Protein AF-A0A0B5AYN2-F1 (afdb_monomer)

Organism: NCBI:txid1508404

pLDDT: mean 94.22, std 5.53, range [55.28, 98.44]

Mean predicted aligned error: 3.11 Å

Radius of gyration: 12.75 Å; Cα contacts (8 Å, |Δi|>4): 130; chains: 1; bounding box: 36×20×32 Å

Secondary structure (DSSP, 8-state):
---EEEEEEEESSSHHHHHHHH--HHHHHHHHHHHT-SEEEETTEEEEEEEESS--HHHHHHIIIIIS-TTGGGTEEEEEE---

Nearest PDB structures (foldseek):
  2ia0-assembly1_A  TM=3.501E-01  e=5.592E+00  Pyrococcus furiosus
  3tvi-assembly5_J  TM=3.460E-01  e=4.676E+00  Clostridium acetobutylicum
  2hiy-assembly1_B  TM=3.287E-01  e=9.010E+00  Streptococcus pneumoniae TIGR4
  4fpi-assembly1_E  TM=3.182E-01  e=9.563E+00  Rhodococcus opacus

Solvent-accessible surface area (backbone atoms only — not comparable to full-atom values): 4748 Å² total; 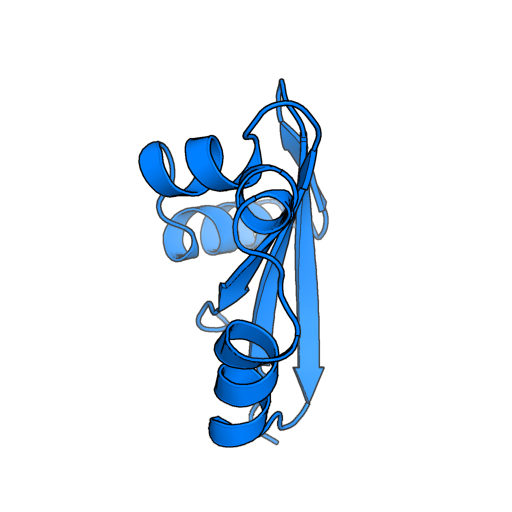per-residue (Å²): 130,64,68,41,35,29,40,40,27,41,43,57,90,36,26,26,46,52,45,65,74,78,47,57,67,55,63,50,50,54,49,34,54,75,74,72,42,58,62,47,83,54,97,53,32,38,40,32,65,45,79,44,58,79,74,57,69,67,59,53,47,46,43,59,73,76,67,52,51,75,75,58,37,26,17,40,38,72,44,85,40,78,82,130

Foldseek 3Di:
DAKWKKKKKAFPDQRLVVCVVPDDRQVVVVVCVVVVHQKDDDPGTIIGIDMDDDDDPVVVVCCVPPPDDPVVVSRIPMGIYDDD

Sequence (84 aa):
MTKRVFLLVTGEEYSAMTFSQEYNAQAFYESMVADGETERELEDGTVEIKEFGAVDDEFIQFIRDEIMDYDQSKDTDFFEVKPV

Structure (mmCIF, N/CA/C/O backbone):
data_AF-A0A0B5AYN2-F1
#
_entry.id   AF-A0A0B5AYN2-F1
#
loop_
_atom_site.group_PDB
_atom_site.id
_atom_site.type_symbol
_atom_site.label_atom_id
_atom_site.label_alt_id
_atom_site.label_comp_id
_atom_site.label_asym_id
_atom_site.label_entity_id
_atom_site.label_seq_id
_atom_site.pdbx_PDB_ins_code
_atom_site.Cartn_x
_atom_site.Cartn_y
_atom_site.Cartn_z
_atom_site.occupancy
_atom_site.B_iso_or_equiv
_atom_site.auth_seq_id
_atom_site.auth_comp_id
_atom_site.auth_asym_id
_atom_site.auth_atom_id
_atom_site.pdbx_PDB_model_num
ATOM 1 N N . MET A 1 1 ? -19.802 -0.191 4.343 1.00 55.28 1 MET A N 1
ATOM 2 C CA . MET A 1 1 ? -18.958 -0.358 3.143 1.00 55.28 1 MET A CA 1
ATOM 3 C C . MET A 1 1 ? -17.596 -0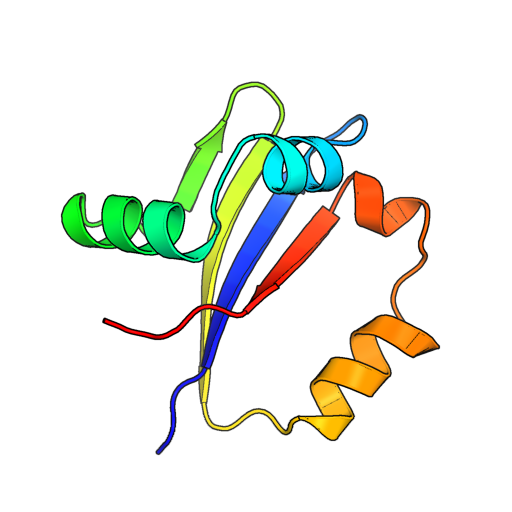.797 3.634 1.00 55.28 1 MET A C 1
ATOM 5 O O . MET A 1 1 ? -17.115 -0.184 4.578 1.00 55.28 1 MET A O 1
ATOM 9 N N . THR A 1 2 ? -17.031 -1.871 3.090 1.00 79.88 2 THR A N 1
ATOM 10 C CA . THR A 1 2 ? -15.702 -2.338 3.505 1.00 79.88 2 THR A CA 1
ATOM 11 C C . THR A 1 2 ? -14.672 -1.382 2.922 1.00 79.88 2 THR A C 1
ATOM 13 O O . THR A 1 2 ? -14.565 -1.263 1.705 1.00 79.88 2 THR A O 1
ATOM 16 N N . LYS A 1 3 ? -14.013 -0.627 3.796 1.00 88.81 3 LYS A N 1
ATOM 17 C CA . LYS A 1 3 ? -12.952 0.315 3.447 1.00 88.81 3 LYS A CA 1
ATOM 18 C C . LYS A 1 3 ? -11.658 -0.467 3.249 1.00 88.81 3 LYS A C 1
ATOM 20 O O . LYS A 1 3 ? -11.398 -1.389 4.022 1.00 88.81 3 LYS A O 1
ATOM 25 N N . ARG A 1 4 ? -10.870 -0.098 2.244 1.00 94.69 4 ARG A N 1
ATOM 26 C CA . ARG A 1 4 ? -9.529 -0.645 2.019 1.00 94.69 4 ARG A CA 1
ATOM 27 C C . ARG A 1 4 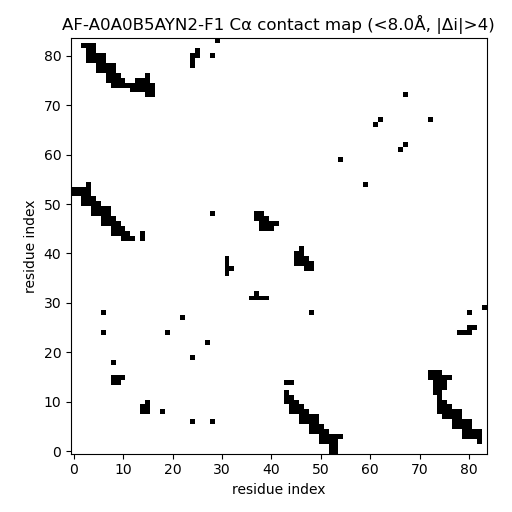? -8.489 0.422 2.300 1.00 94.69 4 ARG A C 1
ATOM 29 O O . ARG A 1 4 ? -8.702 1.585 1.955 1.00 94.69 4 ARG A O 1
ATOM 36 N N . VAL A 1 5 ? -7.392 0.026 2.930 1.00 96.81 5 VAL A N 1
ATOM 37 C CA . VAL A 1 5 ? -6.304 0.931 3.292 1.00 96.81 5 VAL A CA 1
ATOM 38 C C . VAL A 1 5 ? -5.017 0.399 2.693 1.00 96.81 5 VAL A C 1
ATOM 40 O O . VAL A 1 5 ? -4.729 -0.794 2.777 1.00 96.81 5 VAL A O 1
ATOM 43 N N . PHE A 1 6 ? -4.259 1.297 2.083 1.00 97.69 6 PHE A N 1
ATOM 44 C CA . PHE A 1 6 ? -2.958 0.999 1.518 1.00 97.69 6 PHE A CA 1
ATOM 45 C C . PHE A 1 6 ? -1.939 1.998 2.042 1.00 97.69 6 PHE A C 1
ATOM 47 O O . PHE A 1 6 ? -2.252 3.178 2.197 1.00 97.69 6 PHE A O 1
ATOM 54 N N . LEU A 1 7 ? -0.720 1.530 2.271 1.00 98.19 7 LEU A N 1
ATOM 55 C CA . LEU A 1 7 ? 0.446 2.394 2.367 1.00 98.19 7 LEU A CA 1
ATOM 56 C C . LEU A 1 7 ? 1.034 2.539 0.970 1.00 98.19 7 LEU A C 1
ATOM 58 O O . LEU A 1 7 ? 1.450 1.537 0.398 1.00 98.19 7 LEU A O 1
ATOM 62 N N . LEU A 1 8 ? 1.042 3.747 0.416 1.00 98.00 8 LEU A N 1
ATOM 63 C CA . LEU A 1 8 ? 1.791 4.065 -0.795 1.00 98.00 8 LEU A CA 1
ATOM 64 C C . LEU A 1 8 ? 3.188 4.511 -0.376 1.00 98.00 8 LEU A C 1
ATOM 66 O O . LEU A 1 8 ? 3.318 5.495 0.344 1.00 98.00 8 LEU A O 1
ATOM 70 N N . VAL A 1 9 ? 4.209 3.789 -0.818 1.00 97.69 9 VAL A N 1
ATOM 71 C CA . VAL A 1 9 ? 5.609 4.137 -0.590 1.00 97.69 9 VAL A CA 1
ATOM 72 C C . VAL A 1 9 ? 6.166 4.675 -1.894 1.00 97.69 9 VAL A C 1
ATOM 74 O O . VAL A 1 9 ? 6.104 3.985 -2.907 1.00 97.69 9 VAL A O 1
ATOM 77 N N . THR A 1 10 ? 6.696 5.892 -1.874 1.00 96.62 10 THR A N 1
ATOM 78 C CA . THR A 1 10 ? 7.337 6.538 -3.027 1.00 96.62 10 THR A CA 1
ATOM 79 C C . THR A 1 10 ? 8.716 7.034 -2.639 1.00 96.62 10 THR A C 1
ATOM 81 O O . THR A 1 10 ? 8.865 7.640 -1.581 1.00 96.62 10 THR A O 1
ATOM 84 N N . GLY A 1 11 ? 9.704 6.862 -3.505 1.00 92.50 11 GLY A N 1
ATOM 85 C CA . GLY A 1 11 ? 11.042 7.398 -3.294 1.00 92.50 11 GLY A CA 1
ATOM 86 C C . GLY A 1 11 ? 11.947 7.157 -4.498 1.00 92.50 11 GLY A C 1
ATOM 87 O O . GLY A 1 11 ? 11.456 6.913 -5.602 1.00 92.50 11 GLY A O 1
ATOM 88 N N . GLU A 1 12 ? 13.254 7.254 -4.279 1.00 85.69 12 GLU A N 1
ATOM 89 C CA . GLU A 1 12 ? 14.297 7.004 -5.276 1.00 85.69 12 GLU A CA 1
ATOM 90 C C . GLU A 1 12 ? 15.213 5.861 -4.814 1.00 85.69 12 GLU A C 1
ATOM 92 O O . GLU A 1 12 ? 15.418 5.668 -3.622 1.00 85.69 12 GLU A O 1
ATOM 97 N N . GLU A 1 13 ? 15.810 5.123 -5.752 1.00 87.94 13 GLU A N 1
ATOM 98 C CA . GLU A 1 13 ? 16.807 4.081 -5.457 1.00 87.94 13 GLU A CA 1
ATOM 99 C C . GLU A 1 13 ? 16.316 2.984 -4.489 1.00 87.94 13 GLU A C 1
ATOM 101 O O . GLU A 1 13 ? 16.906 2.733 -3.441 1.00 87.94 13 GLU A O 1
ATOM 106 N N . TYR A 1 14 ? 15.307 2.214 -4.898 1.00 91.38 14 TYR A N 1
ATOM 107 C CA . TYR A 1 14 ? 14.811 1.025 -4.194 1.00 91.38 14 TYR A CA 1
ATOM 108 C C . TYR A 1 14 ? 14.033 1.301 -2.892 1.00 91.38 14 TYR A C 1
ATOM 110 O O . TYR A 1 14 ? 13.836 0.373 -2.105 1.00 91.38 14 TYR A O 1
ATOM 118 N N . SER A 1 15 ? 13.535 2.517 -2.653 1.00 93.75 15 SER A N 1
ATOM 119 C CA . SER A 1 15 ? 12.846 2.896 -1.403 1.00 93.75 15 SER A CA 1
ATOM 120 C C . SER A 1 15 ? 11.713 1.957 -0.993 1.00 93.75 15 SER A C 1
ATOM 122 O O . SER A 1 15 ? 11.624 1.562 0.170 1.00 93.75 15 SER A O 1
ATOM 124 N N . ALA A 1 16 ? 10.844 1.566 -1.929 1.00 95.00 16 ALA A N 1
ATOM 125 C CA . ALA A 1 16 ? 9.732 0.664 -1.637 1.00 95.00 16 ALA A CA 1
ATOM 126 C C . ALA A 1 16 ? 10.218 -0.760 -1.322 1.00 95.00 16 ALA A C 1
ATOM 128 O O . ALA A 1 16 ? 9.698 -1.422 -0.417 1.00 95.00 16 ALA A O 1
ATOM 129 N N . MET A 1 17 ? 11.266 -1.217 -2.011 1.00 94.56 17 MET A N 1
ATOM 130 C CA . MET A 1 17 ? 11.911 -2.494 -1.721 1.00 94.56 17 MET A CA 1
ATOM 131 C C . MET A 1 17 ? 12.580 -2.480 -0.340 1.00 94.56 17 MET A C 1
ATOM 133 O O . MET A 1 17 ? 12.359 -3.414 0.433 1.00 94.56 17 MET A O 1
ATOM 137 N N . THR A 1 18 ? 13.332 -1.433 -0.001 1.00 94.50 18 THR A N 1
ATOM 138 C CA . THR A 1 18 ? 13.942 -1.244 1.325 1.00 94.50 18 THR A CA 1
ATOM 139 C C . THR A 1 18 ? 12.869 -1.209 2.407 1.00 94.50 18 THR A C 1
ATOM 141 O O . THR A 1 18 ? 12.946 -1.972 3.371 1.00 94.50 18 THR A O 1
ATOM 144 N N . PHE A 1 19 ? 11.792 -0.444 2.199 1.00 96.12 19 PHE A N 1
ATOM 145 C CA . PHE A 1 19 ? 10.668 -0.398 3.131 1.00 96.12 19 PHE A CA 1
ATOM 146 C C . PHE A 1 19 ? 10.102 -1.795 3.418 1.00 96.12 19 PHE A C 1
ATOM 148 O O . PHE A 1 19 ? 9.913 -2.161 4.577 1.00 96.12 19 PHE A O 1
ATOM 155 N N . SER A 1 20 ? 9.885 -2.603 2.374 1.00 94.88 20 SER A N 1
ATOM 156 C CA . SER A 1 20 ? 9.347 -3.964 2.514 1.00 94.88 20 SER A CA 1
ATOM 157 C C . SER A 1 20 ? 10.272 -4.931 3.269 1.00 94.88 20 SER A C 1
ATOM 159 O O . SER A 1 20 ? 9.802 -5.931 3.814 1.00 94.88 20 SER A O 1
ATOM 161 N N . GLN A 1 21 ? 11.580 -4.653 3.292 1.00 94.56 21 GLN A N 1
ATOM 162 C CA . GLN A 1 21 ? 12.581 -5.468 3.984 1.00 94.56 21 GLN A CA 1
ATOM 163 C C . GLN A 1 21 ? 12.756 -5.057 5.446 1.00 94.56 21 GLN A C 1
ATOM 165 O O . GLN A 1 21 ? 12.988 -5.916 6.298 1.00 94.56 21 GLN A O 1
ATOM 170 N N . GLU A 1 22 ? 12.656 -3.762 5.734 1.00 95.25 22 GLU A N 1
ATOM 171 C CA . GLU A 1 22 ? 12.948 -3.210 7.058 1.00 95.25 22 GLU A CA 1
ATOM 172 C C . GLU A 1 22 ? 11.711 -3.080 7.946 1.00 95.25 22 GLU A C 1
ATOM 174 O O . GLU A 1 22 ? 11.804 -3.224 9.169 1.00 95.25 22 GLU A O 1
ATOM 179 N N . TYR A 1 23 ? 10.540 -2.852 7.349 1.00 95.75 23 TYR A N 1
ATOM 180 C CA . TYR A 1 23 ? 9.317 -2.562 8.083 1.00 95.75 23 TYR A CA 1
ATOM 181 C C . TYR A 1 23 ? 8.234 -3.612 7.865 1.00 95.75 23 TYR A C 1
ATOM 183 O O . TYR A 1 23 ? 8.045 -4.185 6.794 1.00 95.75 23 TYR A O 1
ATOM 191 N N . ASN A 1 24 ? 7.432 -3.813 8.910 1.00 97.62 24 ASN A N 1
ATOM 192 C CA . ASN A 1 24 ? 6.140 -4.463 8.773 1.00 97.62 24 A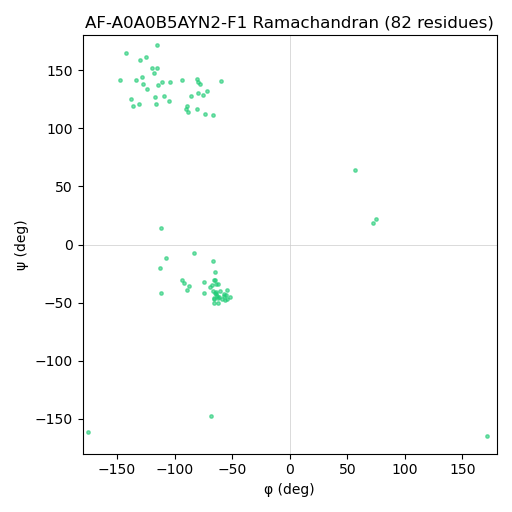SN A CA 1
ATOM 193 C C . ASN A 1 24 ? 5.082 -3.398 8.450 1.00 97.62 24 ASN A C 1
ATOM 195 O O . ASN A 1 24 ? 4.776 -2.568 9.305 1.00 97.62 24 ASN A O 1
ATOM 199 N N . ALA A 1 25 ? 4.502 -3.447 7.248 1.00 97.50 25 ALA A N 1
ATOM 200 C CA . ALA A 1 25 ? 3.539 -2.446 6.779 1.00 97.50 25 ALA A CA 1
ATOM 201 C C . ALA A 1 25 ? 2.349 -2.243 7.738 1.00 97.50 25 ALA A C 1
ATOM 203 O O . ALA A 1 25 ? 1.945 -1.110 7.982 1.00 97.50 25 ALA A O 1
ATOM 204 N N . GLN A 1 26 ? 1.822 -3.317 8.339 1.00 98.31 26 GLN A N 1
ATOM 205 C CA . GLN A 1 26 ? 0.707 -3.217 9.286 1.00 98.31 26 GLN A CA 1
ATOM 206 C C . GLN A 1 26 ? 1.117 -2.470 10.562 1.00 98.31 26 GLN A C 1
ATOM 208 O O . GLN A 1 26 ? 0.444 -1.525 10.955 1.00 98.31 26 GLN A O 1
ATOM 213 N N . ALA A 1 27 ? 2.232 -2.853 11.189 1.00 97.94 27 ALA A N 1
ATOM 214 C CA . ALA A 1 27 ? 2.715 -2.181 12.396 1.00 97.94 27 ALA A CA 1
ATOM 215 C C . ALA A 1 27 ? 3.109 -0.717 12.125 1.00 97.94 27 ALA A C 1
ATOM 217 O O . ALA A 1 27 ? 2.912 0.151 12.974 1.00 97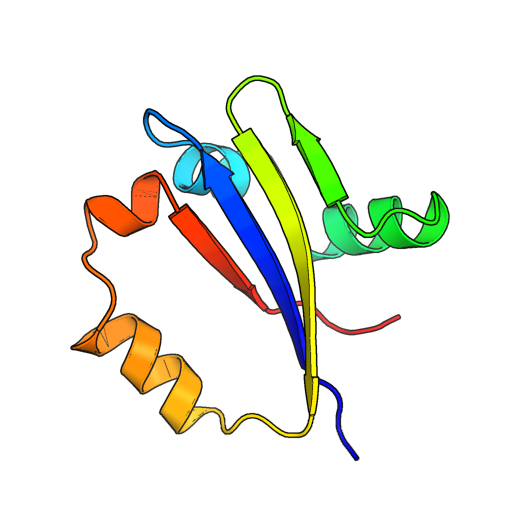.94 27 ALA A O 1
ATOM 218 N N . PHE A 1 28 ? 3.639 -0.432 10.931 1.00 98.00 28 PHE A N 1
ATOM 219 C CA . PHE A 1 28 ? 3.967 0.926 10.506 1.00 98.00 28 PHE A CA 1
ATOM 220 C C . PHE A 1 28 ? 2.706 1.786 10.354 1.00 98.00 28 PHE A C 1
ATOM 222 O O . PHE A 1 28 ? 2.649 2.887 10.899 1.00 98.00 28 PHE A O 1
ATOM 229 N N . TYR A 1 29 ? 1.671 1.256 9.691 1.00 98.31 29 TYR A N 1
ATOM 230 C CA . TYR A 1 29 ? 0.357 1.895 9.593 1.00 98.31 29 TYR A CA 1
ATOM 231 C C . TYR A 1 29 ? -0.238 2.185 10.977 1.00 98.31 29 TYR A C 1
ATOM 233 O O . TYR A 1 29 ? -0.675 3.302 11.241 1.00 98.31 29 TYR A O 1
ATOM 241 N N . GLU A 1 30 ? -0.211 1.207 11.883 1.00 98.19 30 GLU A N 1
ATOM 242 C CA . GLU A 1 30 ? -0.724 1.361 13.248 1.00 98.19 30 GLU A CA 1
ATOM 243 C C . GLU A 1 30 ? 0.007 2.466 14.023 1.00 98.19 30 GLU A C 1
ATOM 245 O O . GLU A 1 30 ? -0.637 3.249 14.723 1.00 98.19 30 GLU A O 1
ATOM 250 N N . SER A 1 31 ? 1.332 2.575 13.860 1.00 98.00 31 SER A N 1
ATOM 251 C CA . SER A 1 31 ? 2.120 3.679 14.423 1.00 98.00 31 SER A CA 1
ATOM 252 C C . SER A 1 31 ? 1.694 5.026 13.847 1.00 98.00 31 SER A C 1
ATOM 254 O O . SER A 1 31 ? 1.405 5.930 14.623 1.00 98.00 31 SER A O 1
ATOM 256 N N . MET A 1 32 ? 1.601 5.161 12.520 1.00 97.94 32 MET A N 1
ATOM 257 C CA . MET A 1 32 ? 1.174 6.418 11.892 1.00 97.94 32 MET A CA 1
ATOM 258 C C . MET A 1 32 ? -0.206 6.859 12.388 1.00 97.94 32 MET A C 1
ATOM 260 O O . MET A 1 32 ? -0.395 8.017 12.748 1.00 97.94 32 MET A O 1
ATOM 264 N N . VAL A 1 33 ? -1.164 5.931 12.482 1.00 97.69 33 VAL A N 1
ATOM 265 C CA . VAL A 1 33 ? -2.507 6.241 12.991 1.00 97.69 33 VAL A CA 1
ATOM 266 C C . VAL A 1 33 ? -2.469 6.670 14.458 1.00 97.69 33 VAL A C 1
ATOM 268 O O . VAL A 1 33 ? -3.168 7.615 14.826 1.00 97.69 33 VAL A O 1
ATOM 271 N N . ALA A 1 34 ? -1.660 6.014 15.296 1.00 97.81 34 ALA A N 1
ATOM 272 C CA . ALA A 1 34 ? -1.496 6.398 16.699 1.00 97.81 34 ALA A CA 1
ATOM 273 C C . ALA A 1 34 ? -0.906 7.810 16.852 1.00 97.81 34 ALA A C 1
ATOM 275 O O . ALA A 1 34 ? -1.294 8.540 17.768 1.00 97.81 34 ALA A O 1
ATOM 276 N N . ASP A 1 35 ? -0.032 8.199 15.925 1.00 97.62 35 ASP A N 1
ATOM 277 C CA . ASP A 1 35 ? 0.597 9.519 15.864 1.00 97.62 35 ASP A CA 1
ATOM 278 C C . ASP A 1 35 ? -0.297 10.573 15.169 1.00 97.62 35 ASP A C 1
ATOM 280 O O . ASP A 1 35 ? -0.006 11.769 15.204 1.00 97.62 35 ASP A O 1
ATOM 284 N N . GLY A 1 36 ? -1.431 10.159 14.588 1.00 97.38 36 GLY A N 1
ATOM 285 C CA . GLY A 1 36 ? -2.357 11.034 13.862 1.00 97.38 36 GLY A CA 1
ATOM 286 C C . GLY A 1 36 ? -1.854 11.457 12.479 1.00 97.38 36 GLY A C 1
ATOM 287 O O . GLY A 1 36 ? -2.296 12.477 11.949 1.00 97.38 36 GLY A O 1
ATOM 288 N N . GLU A 1 37 ? -0.933 10.690 11.903 1.00 97.81 37 GLU A N 1
ATOM 289 C CA . GLU A 1 37 ? -0.281 10.966 10.629 1.00 97.81 37 GLU A CA 1
ATOM 290 C C . GLU A 1 37 ? -1.007 10.286 9.465 1.00 97.81 37 GLU A C 1
ATOM 292 O O . GLU A 1 37 ? -1.449 9.142 9.557 1.00 97.81 37 GLU A O 1
ATOM 297 N N . THR A 1 38 ? -1.090 10.986 8.334 1.00 97.19 38 THR A N 1
ATOM 298 C CA . THR A 1 38 ? -1.525 10.418 7.045 1.00 97.19 38 THR A CA 1
ATOM 299 C C . THR A 1 38 ? -0.373 10.258 6.059 1.00 97.19 38 THR A C 1
ATOM 301 O O . THR A 1 38 ? -0.538 9.615 5.029 1.00 97.19 38 THR A O 1
ATOM 304 N N . GLU A 1 39 ? 0.780 10.843 6.371 1.00 98.06 39 GLU A N 1
ATOM 305 C CA . GLU A 1 39 ? 2.005 10.837 5.578 1.00 98.06 39 GLU A CA 1
ATOM 306 C C . GLU A 1 39 ? 3.199 10.870 6.537 1.00 98.06 39 GLU A C 1
ATOM 308 O O . GLU A 1 39 ? 3.138 11.549 7.565 1.00 98.06 39 GLU A O 1
ATOM 313 N N . ARG A 1 40 ? 4.261 10.130 6.214 1.00 97.50 40 ARG A N 1
ATOM 314 C CA . ARG A 1 40 ? 5.514 10.094 6.971 1.00 97.50 40 ARG A CA 1
ATOM 315 C C . ARG A 1 40 ? 6.697 10.099 6.011 1.00 97.50 40 ARG A C 1
ATOM 317 O O . ARG A 1 40 ? 6.795 9.233 5.143 1.00 97.50 40 ARG A O 1
ATOM 324 N N . GLU A 1 41 ? 7.602 11.054 6.194 1.00 96.50 41 GLU A N 1
ATOM 325 C CA . GLU A 1 41 ? 8.890 11.079 5.499 1.00 96.50 41 GLU A CA 1
ATOM 326 C C . GLU A 1 41 ? 9.866 10.086 6.149 1.00 96.50 41 GLU A C 1
ATOM 328 O O . GLU A 1 41 ? 9.951 9.969 7.375 1.00 96.50 41 GLU A O 1
ATOM 333 N N . LEU A 1 42 ? 10.595 9.366 5.306 1.00 91.62 42 LEU A N 1
ATOM 334 C CA . LEU A 1 42 ? 11.719 8.496 5.631 1.00 91.62 42 LEU A CA 1
ATOM 335 C C . LEU A 1 42 ? 12.987 9.073 4.987 1.00 91.62 42 LEU A C 1
ATOM 337 O O . LEU A 1 42 ? 12.916 10.020 4.208 1.00 91.62 42 LEU A O 1
ATOM 341 N N . GLU A 1 43 ? 14.149 8.505 5.307 1.00 87.94 43 GLU A N 1
ATOM 342 C CA . GLU A 1 43 ? 15.430 8.960 4.743 1.00 87.94 43 GLU A CA 1
ATOM 343 C C . GLU A 1 43 ? 15.433 8.913 3.206 1.00 87.94 43 GLU A C 1
ATOM 345 O O . GLU A 1 43 ? 15.821 9.889 2.569 1.00 87.94 43 GLU A O 1
ATOM 350 N N . ASP A 1 44 ? 14.891 7.834 2.632 1.00 86.44 44 ASP A N 1
ATOM 351 C CA . ASP A 1 44 ? 14.933 7.572 1.188 1.00 86.44 44 ASP A CA 1
ATOM 352 C C . ASP A 1 44 ? 13.556 7.655 0.509 1.00 86.44 44 ASP A C 1
ATOM 354 O O . ASP A 1 44 ? 13.382 7.176 -0.610 1.00 86.44 44 ASP A O 1
ATOM 358 N N . GLY A 1 45 ? 12.534 8.215 1.161 1.00 93.38 45 GLY A N 1
ATOM 359 C CA . GLY A 1 45 ? 11.206 8.290 0.553 1.00 93.38 45 GLY A CA 1
ATOM 360 C C . GLY A 1 45 ? 10.096 8.769 1.476 1.00 93.38 45 GLY A C 1
ATOM 361 O O . GLY A 1 45 ? 10.321 9.303 2.556 1.00 93.38 45 GLY A O 1
ATOM 362 N N . THR A 1 46 ? 8.863 8.550 1.046 1.00 97.12 46 THR A N 1
ATOM 363 C CA . THR A 1 46 ? 7.647 8.971 1.738 1.00 97.12 46 THR A CA 1
ATOM 364 C C . THR A 1 46 ? 6.665 7.811 1.775 1.00 97.12 46 THR A C 1
ATOM 366 O O . THR A 1 46 ? 6.536 7.065 0.804 1.00 97.12 46 THR A O 1
ATOM 369 N N . VAL A 1 47 ? 5.963 7.666 2.897 1.00 98.00 47 VAL A N 1
ATOM 370 C CA . VAL A 1 47 ? 4.880 6.698 3.071 1.00 98.00 47 VAL A CA 1
ATOM 371 C C . VAL A 1 47 ? 3.577 7.445 3.316 1.00 98.00 47 VAL A C 1
ATOM 373 O O . VAL A 1 47 ? 3.458 8.182 4.291 1.00 98.00 47 VAL A O 1
ATOM 376 N N . GLU A 1 48 ? 2.583 7.226 2.462 1.00 98.44 48 GLU A N 1
ATOM 377 C CA . GLU A 1 48 ? 1.258 7.840 2.554 1.00 98.44 48 GLU A CA 1
ATOM 378 C C . GLU A 1 48 ? 0.169 6.798 2.834 1.00 98.44 48 GLU A C 1
ATOM 380 O O . GLU A 1 48 ? 0.100 5.753 2.185 1.00 98.44 48 GLU A O 1
ATOM 385 N N . ILE A 1 49 ? -0.761 7.114 3.736 1.00 98.38 49 ILE A N 1
ATOM 386 C CA . ILE A 1 49 ? -1.978 6.328 3.949 1.00 98.38 49 ILE A CA 1
ATOM 387 C C . ILE A 1 49 ? -2.999 6.709 2.875 1.00 98.38 49 ILE A C 1
ATOM 389 O O . ILE A 1 49 ? -3.503 7.833 2.832 1.00 98.38 49 ILE A O 1
ATOM 393 N N . LYS A 1 50 ? -3.359 5.749 2.022 1.00 97.75 50 LYS A N 1
ATOM 394 C CA . LYS A 1 50 ? -4.419 5.893 1.021 1.00 97.75 50 LYS A CA 1
ATOM 395 C C . LYS A 1 50 ? -5.624 5.049 1.404 1.00 97.75 50 LYS A C 1
ATOM 397 O O . LYS A 1 50 ? -5.528 3.845 1.635 1.00 97.75 50 LYS A O 1
ATOM 402 N N . GLU A 1 51 ? -6.782 5.691 1.430 1.00 96.06 51 GLU A N 1
ATOM 403 C CA . GLU A 1 51 ? -8.035 5.072 1.838 1.00 96.06 51 GLU A CA 1
ATOM 404 C C . GLU A 1 51 ? -9.027 5.051 0.682 1.00 96.06 51 GLU A C 1
ATOM 406 O O . GLU A 1 51 ? -9.358 6.085 0.101 1.00 96.06 51 GLU A O 1
ATOM 411 N N . PHE A 1 52 ? -9.554 3.869 0.386 1.00 94.88 52 PHE A N 1
ATOM 412 C CA . PHE A 1 52 ? -10.537 3.673 -0.668 1.00 94.88 52 PHE A CA 1
ATOM 413 C C . PHE A 1 52 ? -11.792 3.001 -0.116 1.00 94.88 52 PHE A C 1
ATOM 415 O O . PHE A 1 52 ? -11.800 2.398 0.962 1.00 94.88 52 PHE A O 1
ATOM 422 N N . GLY A 1 53 ? -12.886 3.120 -0.869 1.00 93.06 53 GLY A N 1
ATOM 423 C CA . GLY A 1 53 ? -14.100 2.352 -0.616 1.00 93.06 53 GLY A CA 1
ATOM 424 C C . GLY A 1 53 ? -13.897 0.860 -0.901 1.00 93.06 53 GLY A C 1
ATOM 425 O O . GLY A 1 53 ? -12.809 0.311 -0.744 1.00 93.06 53 GLY A O 1
ATOM 426 N N . ALA A 1 54 ? -14.956 0.198 -1.361 1.00 89.38 54 ALA A N 1
ATOM 427 C CA . ALA A 1 54 ? -14.818 -1.169 -1.841 1.00 89.38 54 ALA A CA 1
ATOM 428 C C . ALA A 1 54 ? -13.960 -1.175 -3.117 1.00 89.38 54 ALA A C 1
ATOM 430 O O . ALA A 1 54 ? -14.386 -0.669 -4.153 1.00 89.38 54 ALA A O 1
ATOM 431 N N . VAL A 1 55 ? -12.757 -1.733 -3.013 1.00 90.62 55 VAL A N 1
ATOM 432 C CA . VAL A 1 55 ? -11.898 -2.093 -4.149 1.00 90.62 55 VAL A CA 1
ATOM 433 C C . VAL A 1 55 ? -11.985 -3.604 -4.319 1.00 90.62 55 VAL A C 1
ATOM 435 O O . VAL A 1 55 ? -12.068 -4.326 -3.325 1.00 90.62 55 VAL A O 1
ATOM 438 N N . ASP A 1 56 ? -12.034 -4.077 -5.553 1.00 93.56 56 ASP A N 1
ATOM 439 C CA . ASP A 1 56 ? -12.111 -5.500 -5.870 1.00 93.56 56 ASP A CA 1
ATOM 440 C C . ASP A 1 56 ? -10.726 -6.175 -5.786 1.00 93.56 56 ASP A C 1
ATOM 442 O O . ASP A 1 56 ? -9.721 -5.555 -6.131 1.00 93.56 56 ASP A O 1
ATOM 446 N N . ASP A 1 57 ? -10.669 -7.420 -5.300 1.00 93.88 57 ASP A N 1
ATOM 447 C CA . ASP A 1 57 ? -9.404 -8.163 -5.154 1.00 93.88 57 ASP A CA 1
ATOM 448 C C . ASP A 1 57 ? -8.766 -8.484 -6.511 1.00 93.88 57 ASP A C 1
ATOM 450 O O . ASP A 1 57 ? -7.550 -8.352 -6.664 1.00 93.88 57 ASP A O 1
ATOM 454 N N . GLU A 1 58 ? -9.576 -8.857 -7.508 1.00 96.19 58 GLU A N 1
ATOM 455 C CA . GLU A 1 58 ? -9.092 -9.153 -8.860 1.00 96.19 58 GLU A CA 1
ATOM 456 C C . GLU A 1 58 ? -8.569 -7.879 -9.523 1.00 96.19 58 GLU A C 1
ATOM 458 O O . GLU A 1 58 ? -7.567 -7.915 -10.232 1.00 96.19 58 GLU A O 1
ATOM 463 N N . PHE A 1 59 ? -9.188 -6.727 -9.244 1.00 94.38 59 PHE A N 1
ATOM 464 C CA . PHE A 1 59 ? -8.674 -5.444 -9.716 1.00 94.38 59 PHE A CA 1
ATOM 465 C C . PHE A 1 59 ? -7.300 -5.110 -9.119 1.00 94.38 59 PHE A C 1
ATOM 467 O O . PHE A 1 59 ? -6.418 -4.661 -9.847 1.00 94.38 59 PHE A O 1
ATOM 474 N N . ILE A 1 60 ? -7.082 -5.348 -7.821 1.00 94.31 60 ILE A N 1
ATOM 475 C CA . ILE A 1 60 ? -5.771 -5.118 -7.188 1.00 94.31 60 ILE A CA 1
ATOM 476 C C . ILE A 1 60 ? -4.708 -6.031 -7.810 1.00 94.31 60 ILE A C 1
ATOM 478 O O . ILE A 1 60 ? -3.616 -5.559 -8.130 1.00 94.31 60 ILE A O 1
ATOM 482 N N . GLN A 1 61 ? -5.029 -7.312 -8.014 1.00 95.19 61 GLN A N 1
ATOM 483 C CA . GLN A 1 61 ? -4.131 -8.261 -8.681 1.00 95.19 61 GLN A CA 1
ATOM 484 C C . GLN A 1 61 ? -3.827 -7.838 -10.118 1.00 95.19 61 GLN A C 1
ATOM 486 O O . GLN A 1 61 ? -2.665 -7.787 -10.499 1.00 95.19 61 GLN A O 1
ATOM 491 N N . PHE A 1 62 ? -4.841 -7.424 -10.880 1.00 96.56 62 PHE A N 1
ATOM 492 C CA . PHE A 1 62 ? -4.660 -6.894 -12.230 1.00 96.56 62 PHE A CA 1
ATOM 493 C C . PHE A 1 62 ? -3.687 -5.706 -12.264 1.00 96.56 62 PHE A C 1
ATOM 495 O O . PHE A 1 62 ? -2.814 -5.658 -13.125 1.00 96.56 62 PHE A O 1
ATOM 502 N N . ILE A 1 63 ? -3.784 -4.764 -11.317 1.00 94.94 63 ILE A N 1
ATOM 503 C CA . ILE A 1 63 ? -2.823 -3.654 -11.242 1.00 94.94 63 ILE A CA 1
ATOM 504 C C . ILE A 1 63 ? -1.403 -4.167 -10.971 1.00 94.94 63 ILE A C 1
ATOM 506 O O . ILE A 1 63 ? -0.469 -3.728 -11.642 1.00 94.94 63 ILE A O 1
ATOM 510 N N . ARG A 1 64 ? -1.232 -5.089 -10.016 1.00 93.00 64 ARG A N 1
ATOM 511 C CA . ARG A 1 64 ? 0.092 -5.626 -9.666 1.00 93.00 64 ARG A CA 1
ATOM 512 C C . ARG A 1 64 ? 0.738 -6.420 -10.794 1.00 93.00 64 ARG A C 1
ATOM 514 O O . ARG A 1 64 ? 1.935 -6.276 -11.006 1.00 93.00 64 ARG A O 1
ATOM 521 N N . ASP A 1 65 ? -0.046 -7.237 -11.484 1.00 93.50 65 ASP A N 1
ATOM 522 C CA . ASP A 1 65 ? 0.484 -8.230 -12.415 1.00 93.50 65 ASP A CA 1
ATOM 523 C C . ASP A 1 65 ? 0.586 -7.689 -13.848 1.00 93.50 65 ASP A C 1
ATOM 525 O O . ASP A 1 65 ? 1.503 -8.058 -14.579 1.00 93.50 65 ASP A O 1
ATOM 529 N N . GLU A 1 66 ? -0.335 -6.807 -14.256 1.00 94.75 66 GLU A N 1
ATOM 530 C CA . GLU A 1 66 ? -0.465 -6.375 -15.657 1.00 94.75 66 GLU A CA 1
ATOM 531 C C . GLU A 1 66 ? -0.103 -4.900 -15.893 1.00 94.75 66 GLU A C 1
ATOM 533 O O . GLU A 1 66 ? 0.150 -4.509 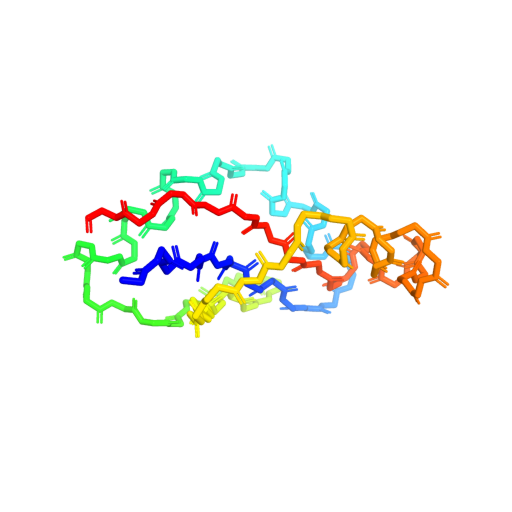-17.034 1.00 94.75 66 GLU A O 1
ATOM 538 N N . ILE A 1 67 ? -0.109 -4.058 -14.850 1.00 93.94 67 ILE A N 1
ATOM 539 C CA . ILE A 1 67 ? 0.112 -2.606 -14.985 1.00 93.94 67 ILE A CA 1
ATOM 540 C C . ILE A 1 67 ? 1.435 -2.158 -14.366 1.00 93.94 67 ILE A C 1
ATOM 542 O O . ILE A 1 67 ? 2.115 -1.310 -14.946 1.00 93.94 67 ILE A O 1
ATOM 546 N N . MET A 1 68 ? 1.793 -2.678 -13.193 1.00 92.56 68 MET A N 1
ATOM 547 C CA . MET A 1 68 ? 3.025 -2.287 -12.514 1.00 92.56 68 MET A CA 1
ATOM 548 C C . MET A 1 68 ? 4.258 -2.911 -13.169 1.00 92.56 68 MET A C 1
ATOM 550 O O . MET A 1 68 ? 4.351 -4.123 -13.342 1.00 92.56 68 MET A O 1
ATOM 554 N N . ASP A 1 69 ? 5.238 -2.066 -13.484 1.00 92.88 69 ASP A N 1
ATOM 555 C CA . ASP A 1 69 ? 6.561 -2.513 -13.904 1.00 92.88 69 ASP A CA 1
ATOM 556 C C . ASP A 1 69 ? 7.394 -2.919 -12.680 1.00 92.88 69 ASP A C 1
ATOM 558 O O . ASP A 1 69 ? 7.481 -2.172 -11.705 1.00 92.88 69 ASP A O 1
ATOM 562 N N . TYR A 1 70 ? 8.011 -4.101 -12.733 1.00 89.31 70 TYR A N 1
ATOM 563 C CA . TYR A 1 70 ? 8.764 -4.657 -11.606 1.00 89.31 70 TYR A CA 1
ATOM 564 C C . TYR A 1 70 ? 10.013 -3.846 -11.237 1.00 89.31 70 TYR A C 1
ATOM 566 O O . TYR A 1 70 ? 10.424 -3.850 -10.079 1.00 89.31 70 TYR A O 1
ATOM 574 N N . ASP A 1 71 ? 10.660 -3.179 -12.196 1.00 91.00 71 ASP A N 1
ATOM 575 C CA . ASP A 1 71 ? 11.806 -2.334 -11.867 1.00 91.00 71 ASP A CA 1
ATOM 576 C C . ASP A 1 71 ? 11.331 -1.039 -11.204 1.00 91.00 71 ASP A C 1
ATOM 578 O O . ASP A 1 71 ? 11.880 -0.662 -10.171 1.00 91.00 71 ASP A O 1
ATOM 582 N N . GLN A 1 72 ? 10.253 -0.427 -11.706 1.00 89.38 72 GLN A N 1
ATOM 583 C CA . GLN A 1 72 ? 9.650 0.748 -11.061 1.00 89.38 72 GLN A CA 1
ATOM 584 C C . GLN A 1 72 ? 9.053 0.434 -9.684 1.00 89.38 72 GLN A C 1
ATOM 586 O O . GLN A 1 72 ? 9.080 1.288 -8.796 1.00 89.38 72 GLN A O 1
ATOM 591 N N . SER A 1 73 ? 8.560 -0.790 -9.470 1.00 92.50 73 SER A N 1
ATOM 592 C CA . SER A 1 73 ? 7.975 -1.188 -8.187 1.00 92.50 73 SER A CA 1
ATOM 593 C C . SER A 1 73 ? 8.989 -1.233 -7.044 1.00 92.50 73 SER A C 1
ATOM 595 O O . SER A 1 73 ? 8.611 -1.305 -5.880 1.00 92.50 73 SER A O 1
ATOM 597 N N . LYS A 1 74 ? 10.290 -1.208 -7.348 1.00 94.50 74 LYS A N 1
ATOM 598 C CA . LYS A 1 74 ? 11.337 -1.138 -6.323 1.00 94.50 74 LYS A CA 1
ATOM 599 C C . LYS A 1 74 ? 11.424 0.253 -5.710 1.00 94.50 74 LYS A C 1
ATOM 601 O O . LYS A 1 74 ? 11.707 0.357 -4.520 1.00 94.50 74 LYS A O 1
ATOM 606 N N . ASP A 1 75 ? 11.139 1.285 -6.497 1.00 95.00 75 ASP A N 1
ATOM 607 C CA . ASP A 1 75 ? 11.157 2.683 -6.066 1.00 95.00 75 ASP A CA 1
ATOM 608 C C . ASP A 1 75 ? 9.791 3.108 -5.508 1.00 95.00 75 ASP A C 1
ATOM 610 O O . ASP A 1 75 ? 9.713 3.836 -4.519 1.00 95.00 75 ASP A O 1
ATOM 614 N N . THR A 1 76 ? 8.698 2.644 -6.128 1.00 95.81 76 THR A N 1
ATOM 615 C CA . THR A 1 76 ? 7.322 2.976 -5.730 1.00 95.81 76 THR A CA 1
ATOM 616 C C . THR A 1 76 ? 6.412 1.750 -5.724 1.00 95.81 76 THR A C 1
ATOM 618 O O . THR A 1 76 ? 6.150 1.165 -6.770 1.00 95.81 76 THR A O 1
ATOM 621 N N . ASP A 1 77 ? 5.843 1.407 -4.570 1.00 97.19 77 ASP A N 1
ATOM 622 C CA . ASP A 1 77 ? 4.879 0.306 -4.424 1.00 97.19 77 ASP A CA 1
ATOM 623 C C . ASP A 1 77 ? 3.788 0.694 -3.421 1.00 97.19 77 ASP A C 1
ATOM 625 O O . ASP A 1 77 ? 3.917 1.651 -2.656 1.00 97.19 77 ASP A O 1
ATOM 629 N N . PHE A 1 78 ? 2.696 -0.058 -3.413 1.00 97.06 78 PHE A N 1
ATOM 630 C CA . PHE A 1 78 ? 1.661 0.049 -2.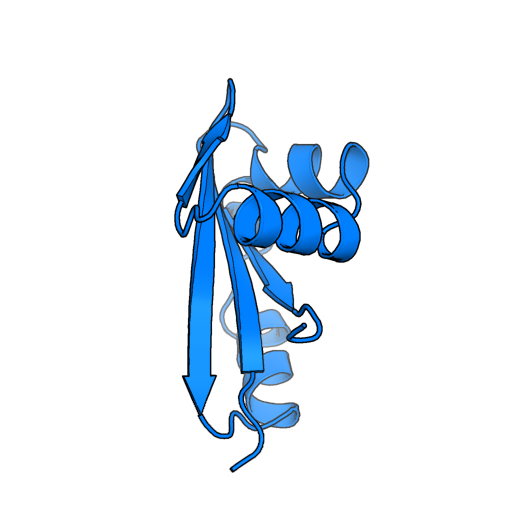401 1.00 97.06 78 PHE A CA 1
ATOM 631 C C . PHE A 1 78 ? 1.573 -1.234 -1.577 1.00 97.06 78 PHE A C 1
ATOM 633 O O . PHE A 1 78 ? 1.841 -2.321 -2.070 1.00 97.06 78 PHE A O 1
ATOM 640 N N . PHE A 1 79 ? 1.140 -1.148 -0.325 1.00 96.88 79 PHE A N 1
ATOM 641 C CA . PHE A 1 79 ? 1.002 -2.295 0.574 1.00 96.88 79 PHE A CA 1
ATOM 642 C C . PHE A 1 79 ? -0.378 -2.268 1.217 1.00 96.88 79 PHE A C 1
ATOM 644 O O . PHE A 1 79 ? -0.731 -1.294 1.875 1.00 96.88 79 PHE A O 1
ATOM 651 N N . GLU A 1 80 ? -1.177 -3.318 1.019 1.00 96.69 80 GLU A N 1
ATOM 652 C CA . GLU A 1 80 ? -2.498 -3.412 1.649 1.00 96.69 80 GLU A CA 1
ATOM 653 C C . GLU A 1 80 ? -2.354 -3.682 3.151 1.00 96.69 80 GLU A C 1
ATOM 655 O O . GLU A 1 80 ? -1.610 -4.572 3.5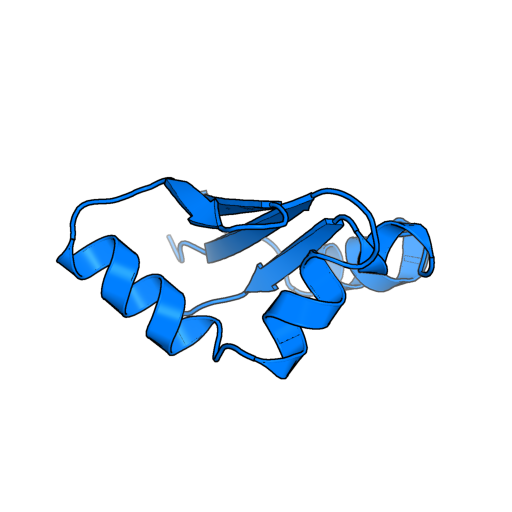68 1.00 96.69 80 GLU A O 1
ATOM 660 N N . VAL A 1 81 ? -3.090 -2.920 3.959 1.00 97.12 81 VAL A N 1
ATOM 661 C CA . VAL A 1 81 ? -3.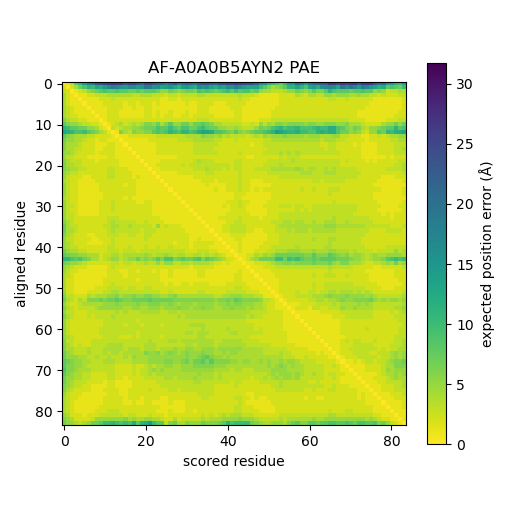130 -3.043 5.419 1.00 97.12 81 VAL A CA 1
ATOM 662 C C . VAL A 1 81 ? -4.573 -3.106 5.909 1.00 97.12 81 VAL A C 1
ATOM 664 O O . VAL A 1 81 ? -5.522 -2.703 5.230 1.00 97.12 81 VAL A O 1
ATOM 667 N N . LYS A 1 82 ? -4.757 -3.640 7.114 1.00 95.44 82 LYS A N 1
ATOM 668 C CA . LYS A 1 82 ? -6.062 -3.717 7.762 1.00 95.44 82 LYS A CA 1
ATOM 669 C C . LYS A 1 82 ? -6.335 -2.418 8.516 1.00 95.44 82 LYS A C 1
ATOM 671 O O . LYS A 1 82 ? -5.503 -2.045 9.344 1.00 95.44 82 LYS A O 1
ATOM 676 N N . PRO A 1 83 ? -7.489 -1.769 8.279 1.00 91.75 83 PRO A N 1
ATOM 677 C CA . PRO A 1 83 ? -7.887 -0.601 9.053 1.00 91.75 83 PRO A CA 1
ATOM 678 C C . PRO A 1 83 ? -8.008 -0.953 10.540 1.00 91.75 83 PRO A C 1
ATOM 680 O O . PRO A 1 83 ? -8.498 -2.039 10.874 1.00 91.75 83 PRO A O 1
ATOM 683 N N . VAL A 1 84 ? -7.573 -0.027 11.399 1.00 87.50 84 VAL A N 1
ATOM 684 C CA . VAL A 1 84 ? -7.727 -0.088 12.864 1.00 87.50 84 VAL A CA 1
ATOM 685 C C . VAL A 1 84 ? -8.994 0.595 13.359 1.00 87.50 84 VAL A C 1
ATOM 687 O O . VAL A 1 84 ? -9.454 1.560 12.706 1.00 87.50 84 VAL A O 1
#